Protein AF-A0A366W1A3-F1 (afdb_monomer)

Structure (mmCIF, N/CA/C/O backbone):
data_AF-A0A366W1A3-F1
#
_entry.id   AF-A0A366W1A3-F1
#
loop_
_atom_site.group_PDB
_atom_site.id
_atom_site.type_symbol
_atom_site.label_atom_id
_atom_site.label_alt_id
_atom_site.label_comp_id
_atom_site.label_asym_id
_atom_site.label_entity_id
_atom_site.label_seq_id
_atom_site.pdbx_PDB_ins_code
_atom_site.Cartn_x
_atom_site.Cartn_y
_atom_site.Cartn_z
_atom_site.occupancy
_atom_site.B_iso_or_equiv
_atom_site.auth_seq_id
_atom_site.auth_comp_id
_atom_site.auth_asym_id
_atom_site.auth_atom_id
_atom_site.pdbx_PDB_model_num
ATOM 1 N N . MET A 1 1 ? -18.278 10.257 -11.090 1.00 37.75 1 MET A N 1
ATOM 2 C CA . MET A 1 1 ? -17.633 8.943 -11.297 1.00 37.75 1 MET A CA 1
ATOM 3 C C . MET A 1 1 ? -16.854 8.588 -10.038 1.00 37.75 1 MET A C 1
ATOM 5 O O . MET A 1 1 ? -15.810 9.202 -9.831 1.00 37.75 1 MET A O 1
ATOM 9 N N . PRO A 1 2 ? -17.336 7.703 -9.148 1.00 43.81 2 PRO A N 1
ATOM 10 C CA . PRO A 1 2 ? -16.508 7.275 -8.032 1.00 43.81 2 PRO A CA 1
ATOM 11 C C . PRO A 1 2 ? -15.380 6.415 -8.610 1.00 43.81 2 PRO A C 1
ATOM 13 O O . PRO A 1 2 ? -15.612 5.347 -9.170 1.00 43.81 2 PRO A O 1
ATOM 16 N N . LYS A 1 3 ? -14.151 6.935 -8.555 1.00 48.53 3 LYS A N 1
ATOM 17 C CA . LYS A 1 3 ? -12.940 6.157 -8.818 1.00 48.53 3 LYS A CA 1
ATOM 18 C C . LYS A 1 3 ? -12.922 5.037 -7.786 1.00 48.53 3 LYS A C 1
ATOM 20 O O . LYS A 1 3 ? -12.735 5.317 -6.605 1.00 48.53 3 LYS A O 1
ATOM 25 N N . HIS A 1 4 ? -13.162 3.803 -8.225 1.00 41.62 4 HIS A 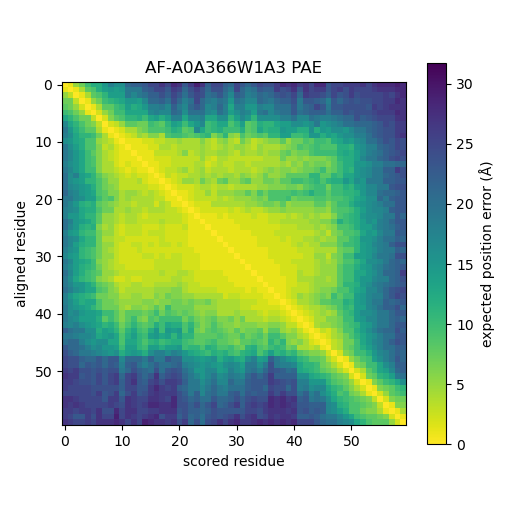N 1
ATOM 26 C CA . HIS A 1 4 ? -12.960 2.628 -7.388 1.00 41.62 4 HIS A CA 1
ATOM 27 C C . HIS A 1 4 ? -11.568 2.740 -6.745 1.00 41.62 4 HIS A C 1
ATOM 29 O O . HIS A 1 4 ? -10.593 2.950 -7.479 1.00 41.62 4 HIS A O 1
ATOM 35 N N . PRO A 1 5 ? -11.452 2.671 -5.405 1.00 53.19 5 PRO A N 1
ATOM 36 C CA . PRO A 1 5 ? -10.144 2.574 -4.780 1.00 53.19 5 PRO A CA 1
ATOM 37 C C . PRO A 1 5 ? -9.437 1.344 -5.369 1.00 53.19 5 PRO A C 1
ATOM 39 O O . PRO A 1 5 ? -10.113 0.374 -5.724 1.00 53.19 5 PRO A O 1
ATOM 42 N N . PRO A 1 6 ? -8.108 1.391 -5.557 1.00 56.16 6 PRO A N 1
ATOM 43 C CA . PRO A 1 6 ? -7.362 0.306 -6.182 1.00 56.16 6 PRO A CA 1
ATOM 44 C C . PRO A 1 6 ? -7.733 -1.018 -5.507 1.00 56.16 6 PRO A C 1
ATOM 46 O O . PRO A 1 6 ? -7.529 -1.168 -4.305 1.00 56.16 6 PRO A O 1
ATOM 49 N N . ASN A 1 7 ? -8.343 -1.918 -6.288 1.00 58.88 7 ASN A N 1
ATOM 50 C CA . ASN A 1 7 ? -8.885 -3.207 -5.861 1.00 58.88 7 ASN A CA 1
ATOM 51 C C . ASN A 1 7 ? -7.976 -3.866 -4.817 1.00 58.88 7 ASN A C 1
ATOM 53 O O . ASN A 1 7 ? -6.839 -4.235 -5.115 1.00 58.88 7 ASN A O 1
ATOM 57 N N . THR A 1 8 ? -8.494 -4.047 -3.606 1.00 57.78 8 THR A N 1
ATOM 58 C CA . THR A 1 8 ? -7.831 -4.733 -2.488 1.00 57.78 8 THR A CA 1
ATOM 59 C C . THR A 1 8 ? -7.352 -6.139 -2.858 1.00 57.78 8 THR A C 1
ATOM 61 O O . THR A 1 8 ? -6.319 -6.575 -2.354 1.00 57.78 8 THR A O 1
ATOM 64 N N . ALA A 1 9 ? -8.022 -6.802 -3.809 1.00 59.84 9 ALA A N 1
ATOM 65 C CA . ALA A 1 9 ? -7.578 -8.066 -4.401 1.00 59.84 9 ALA A CA 1
ATOM 66 C C . ALA A 1 9 ? -6.145 -7.978 -4.968 1.00 59.84 9 ALA A C 1
ATOM 68 O O . ALA A 1 9 ? -5.283 -8.763 -4.586 1.00 59.84 9 ALA A O 1
ATOM 69 N N . ASN A 1 10 ? -5.844 -6.940 -5.755 1.00 72.75 10 ASN A N 1
ATOM 70 C CA . ASN A 1 10 ? -4.512 -6.738 -6.332 1.00 72.75 10 ASN A CA 1
ATOM 71 C C . ASN A 1 10 ? -3.466 -6.439 -5.249 1.00 72.75 10 ASN A C 1
ATOM 73 O O . ASN A 1 10 ? -2.294 -6.777 -5.395 1.00 72.75 10 ASN A O 1
ATOM 77 N N . ALA A 1 11 ? -3.872 -5.798 -4.151 1.00 76.81 11 ALA A N 1
ATOM 78 C CA . ALA A 1 11 ? -2.968 -5.483 -3.053 1.00 76.81 11 ALA A CA 1
ATOM 79 C C . ALA A 1 11 ? -2.562 -6.739 -2.260 1.00 76.81 11 ALA A C 1
ATOM 81 O O . ALA A 1 11 ? -1.397 -6.857 -1.872 1.00 76.81 11 ALA A O 1
ATOM 82 N N . CYS A 1 12 ? -3.484 -7.690 -2.065 1.00 79.12 12 CYS A N 1
ATOM 83 C CA . CYS A 1 12 ? -3.182 -9.001 -1.483 1.00 79.12 12 CYS A CA 1
ATOM 84 C C . CYS A 1 12 ? -2.160 -9.769 -2.325 1.00 79.12 12 CYS A C 1
ATOM 86 O O . CYS A 1 12 ? -1.182 -10.261 -1.765 1.00 79.12 12 CYS A O 1
ATOM 88 N N . ASP A 1 13 ? -2.329 -9.806 -3.648 1.00 83.75 13 ASP A N 1
ATOM 89 C CA . ASP A 1 13 ? -1.381 -10.465 -4.553 1.00 83.75 13 ASP A CA 1
ATOM 90 C C . ASP A 1 13 ? -0.001 -9.795 -4.542 1.00 83.75 13 ASP A C 1
ATOM 92 O O . ASP A 1 13 ? 1.023 -10.470 -4.459 1.00 83.75 13 ASP A O 1
ATOM 96 N N . ILE A 1 14 ? 0.055 -8.460 -4.547 1.00 83.19 14 ILE A N 1
ATOM 97 C CA . ILE A 1 14 ? 1.324 -7.714 -4.522 1.00 83.19 14 ILE A CA 1
ATOM 98 C C . ILE A 1 14 ? 2.104 -7.951 -3.218 1.00 83.19 14 ILE A C 1
ATOM 100 O O . ILE A 1 14 ? 3.337 -8.014 -3.248 1.00 83.19 14 ILE A O 1
ATOM 104 N N . VAL A 1 15 ? 1.410 -8.043 -2.078 1.00 82.00 15 VAL A N 1
ATOM 105 C CA . VAL A 1 15 ? 2.033 -8.242 -0.757 1.00 82.00 15 VAL A CA 1
ATOM 106 C C . VAL A 1 15 ? 2.348 -9.717 -0.496 1.00 82.00 15 VAL A C 1
ATOM 108 O O . VAL A 1 15 ? 3.409 -10.013 0.049 1.00 82.00 15 VAL A O 1
ATOM 111 N N . GLY A 1 16 ? 1.448 -10.627 -0.873 1.00 84.62 16 GLY A N 1
ATOM 112 C CA . GLY A 1 16 ? 1.580 -12.069 -0.653 1.00 84.62 16 GLY A CA 1
ATOM 113 C C . GLY A 1 16 ? 2.477 -12.776 -1.670 1.00 84.62 16 GLY A C 1
ATOM 114 O O . GLY A 1 16 ? 3.129 -13.755 -1.320 1.00 84.62 16 GLY A O 1
ATOM 115 N N . ASN A 1 17 ? 2.559 -12.262 -2.901 1.00 86.44 17 ASN A N 1
ATOM 116 C CA . ASN A 1 17 ? 3.384 -12.803 -3.981 1.00 86.44 17 ASN A CA 1
ATOM 117 C C . ASN A 1 17 ? 4.138 -11.680 -4.728 1.00 86.44 17 ASN A C 1
ATOM 119 O O . ASN A 1 17 ? 3.815 -11.331 -5.872 1.00 86.44 17 ASN A O 1
ATOM 123 N N . PRO A 1 18 ? 5.147 -11.064 -4.089 1.00 82.69 18 PRO A N 1
ATOM 124 C CA . PRO A 1 18 ? 5.873 -9.957 -4.686 1.00 82.69 18 PRO A CA 1
ATOM 125 C C . PRO A 1 18 ? 6.695 -10.419 -5.894 1.00 82.69 18 PRO A C 1
ATOM 127 O O . PRO A 1 18 ? 7.681 -11.139 -5.762 1.00 82.69 18 PRO A O 1
ATOM 130 N N . GLN A 1 19 ? 6.320 -9.941 -7.078 1.00 86.50 19 GLN A N 1
ATOM 131 C CA . GLN A 1 19 ? 7.073 -10.157 -8.307 1.00 86.50 19 GLN A CA 1
ATOM 132 C C . GLN A 1 19 ? 8.344 -9.297 -8.351 1.00 86.50 19 GLN A C 1
ATOM 134 O O . GLN A 1 19 ? 8.430 -8.241 -7.720 1.00 86.50 19 GLN A O 1
ATOM 139 N N . TRP A 1 20 ? 9.332 -9.723 -9.139 1.00 81.81 20 TRP A N 1
ATOM 140 C CA . TRP A 1 20 ? 10.622 -9.034 -9.280 1.00 81.81 20 TRP A CA 1
ATOM 141 C C . TRP A 1 20 ? 10.485 -7.605 -9.831 1.00 81.81 20 TRP A C 1
ATOM 143 O O . TRP A 1 20 ? 11.238 -6.717 -9.439 1.00 81.81 20 TRP A O 1
ATOM 153 N N . PHE A 1 21 ? 9.476 -7.359 -10.670 1.00 81.75 21 PHE A N 1
ATOM 154 C CA . PHE A 1 21 ? 9.144 -6.034 -11.197 1.00 81.75 21 PHE A CA 1
ATOM 155 C C . PHE A 1 21 ? 8.309 -5.175 -10.227 1.00 81.75 21 PHE A C 1
ATOM 157 O O . PHE A 1 21 ? 8.105 -3.985 -10.473 1.00 81.75 21 PHE A O 1
ATOM 164 N N . H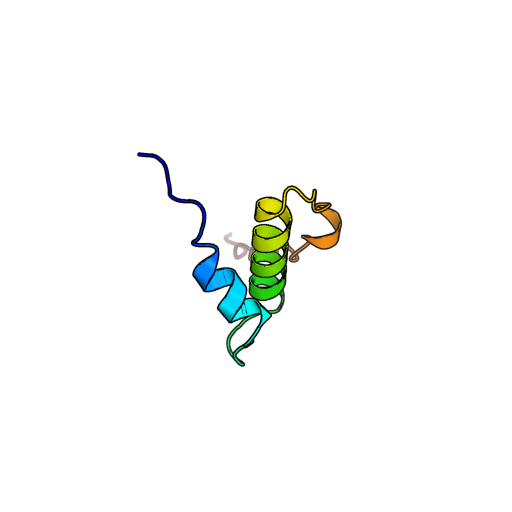IS A 1 22 ? 7.829 -5.726 -9.103 1.00 84.06 22 HIS A N 1
ATOM 165 C CA . HIS A 1 22 ? 7.139 -4.935 -8.085 1.00 84.06 22 HIS A CA 1
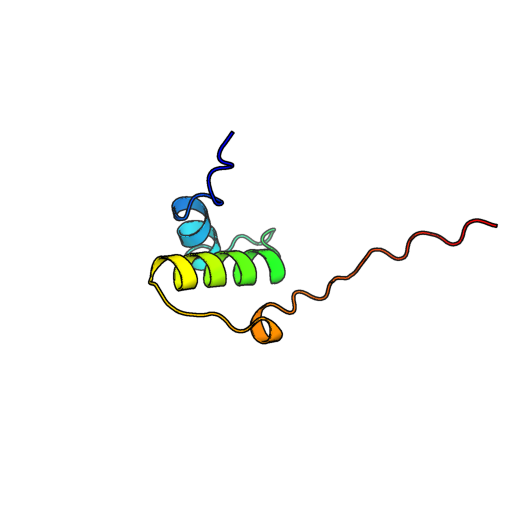ATOM 166 C C . HIS A 1 22 ? 8.144 -4.117 -7.280 1.00 84.06 22 HIS A C 1
ATOM 168 O O . HIS A 1 22 ? 8.907 -4.640 -6.458 1.00 84.06 22 HIS A O 1
ATOM 174 N N . THR A 1 23 ? 8.088 -2.800 -7.453 1.00 84.00 23 THR A N 1
ATOM 175 C CA . THR A 1 23 ? 8.922 -1.871 -6.694 1.00 84.00 23 THR A CA 1
ATOM 176 C C . THR A 1 23 ? 8.580 -1.909 -5.205 1.00 84.00 23 THR A C 1
ATOM 178 O O . THR A 1 23 ? 7.456 -2.222 -4.798 1.00 84.00 23 THR A O 1
ATOM 181 N N . ARG A 1 24 ? 9.555 -1.555 -4.361 1.00 82.31 24 ARG A N 1
ATOM 182 C CA . ARG A 1 24 ? 9.347 -1.424 -2.910 1.00 82.31 24 ARG A CA 1
ATOM 183 C C . ARG A 1 24 ? 8.183 -0.479 -2.601 1.00 82.31 24 ARG A C 1
ATOM 185 O O . ARG A 1 24 ? 7.365 -0.778 -1.742 1.00 82.31 24 ARG A O 1
ATOM 192 N N . SER A 1 25 ? 8.083 0.615 -3.349 1.00 80.62 25 SER A N 1
ATOM 193 C CA . SER A 1 25 ? 7.025 1.616 -3.227 1.00 80.62 25 SER A CA 1
ATOM 194 C C . SER A 1 25 ? 5.636 1.049 -3.498 1.00 80.62 25 SER A C 1
ATOM 196 O O . SER A 1 25 ? 4.720 1.271 -2.709 1.00 80.62 25 SER A O 1
ATOM 198 N N . LEU A 1 26 ? 5.494 0.264 -4.571 1.00 83.25 26 LEU A N 1
ATOM 199 C CA . LEU A 1 26 ? 4.237 -0.394 -4.918 1.00 83.25 26 LEU A CA 1
ATOM 200 C C . LEU A 1 26 ? 3.797 -1.367 -3.817 1.00 83.25 26 LEU A C 1
ATOM 202 O O . LEU A 1 26 ? 2.634 -1.363 -3.421 1.00 83.25 26 LEU A O 1
ATOM 206 N N . ARG A 1 27 ? 4.734 -2.147 -3.264 1.00 83.31 27 ARG A N 1
ATOM 207 C CA . ARG A 1 27 ? 4.448 -3.061 -2.145 1.00 83.31 27 AR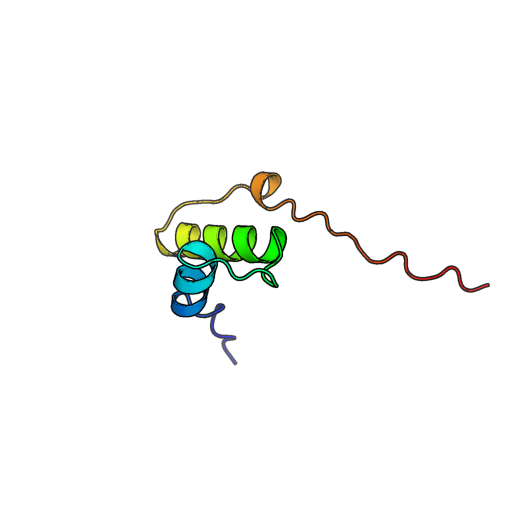G A CA 1
ATOM 208 C C . ARG A 1 27 ? 4.035 -2.315 -0.879 1.00 83.31 27 ARG A C 1
ATOM 210 O O . ARG A 1 27 ? 3.099 -2.736 -0.207 1.00 83.31 27 ARG A O 1
ATOM 217 N N . THR A 1 28 ? 4.696 -1.201 -0.563 1.00 84.06 28 THR A N 1
ATOM 218 C CA . THR A 1 28 ? 4.349 -0.358 0.591 1.00 84.06 28 THR A CA 1
ATOM 219 C C . THR A 1 28 ? 2.951 0.245 0.447 1.00 84.06 28 THR A C 1
ATOM 221 O O . THR A 1 28 ? 2.186 0.241 1.411 1.00 84.06 28 THR A O 1
ATOM 224 N N . LEU A 1 29 ? 2.590 0.711 -0.753 1.00 83.38 29 LEU A N 1
ATOM 225 C CA . LEU A 1 29 ? 1.247 1.219 -1.048 1.00 83.38 29 LEU A CA 1
ATOM 226 C C . LEU A 1 29 ? 0.188 0.115 -0.960 1.00 83.38 29 LEU A C 1
ATOM 228 O O . LEU A 1 29 ? -0.845 0.323 -0.328 1.00 83.38 29 LEU A O 1
ATOM 232 N N . ALA A 1 30 ? 0.461 -1.066 -1.519 1.00 86.62 30 ALA A N 1
ATOM 233 C CA . ALA A 1 30 ? -0.427 -2.223 -1.419 1.00 86.62 30 ALA A CA 1
ATOM 234 C C . ALA A 1 30 ? -0.647 -2.642 0.045 1.00 86.62 30 ALA A C 1
ATOM 236 O O . ALA A 1 30 ? -1.784 -2.800 0.486 1.00 86.62 30 ALA A O 1
ATOM 237 N N . TRP A 1 31 ? 0.422 -2.728 0.839 1.00 86.38 31 TRP A N 1
ATOM 238 C CA . TRP A 1 31 ? 0.327 -3.000 2.273 1.00 86.38 31 TRP A CA 1
ATOM 239 C C . TRP A 1 31 ? -0.509 -1.947 3.006 1.00 86.38 31 TRP A C 1
ATOM 241 O O . TRP A 1 31 ? -1.342 -2.296 3.841 1.00 86.38 31 TRP A O 1
ATOM 251 N N . ALA A 1 32 ? -0.325 -0.665 2.686 1.00 85.38 32 ALA A N 1
ATOM 252 C CA . ALA A 1 32 ? -1.084 0.399 3.325 1.00 85.38 32 ALA A CA 1
ATOM 253 C C . ALA A 1 32 ? -2.569 0.376 2.952 1.00 85.38 32 ALA A C 1
ATOM 255 O O . ALA A 1 32 ? -3.407 0.580 3.828 1.00 85.38 32 ALA A O 1
ATOM 256 N N . ALA A 1 33 ? -2.895 0.064 1.695 1.00 84.44 33 ALA A N 1
ATOM 257 C CA . ALA A 1 33 ? -4.272 -0.125 1.250 1.00 84.44 33 ALA A CA 1
ATOM 258 C C . ALA A 1 33 ? -4.953 -1.271 2.019 1.00 84.44 33 ALA A C 1
ATOM 260 O O . ALA A 1 33 ? -6.048 -1.086 2.542 1.00 84.44 33 ALA A O 1
ATOM 261 N N . LEU A 1 34 ? -4.271 -2.411 2.195 1.00 85.75 34 LEU A N 1
ATOM 262 C CA . LEU A 1 34 ? -4.788 -3.532 2.994 1.00 85.75 34 LEU A CA 1
ATOM 263 C C . LEU A 1 34 ? -4.973 -3.184 4.474 1.00 85.75 34 LEU A C 1
ATOM 265 O O . LEU A 1 34 ? -5.848 -3.725 5.147 1.00 85.75 34 LEU A O 1
ATOM 269 N N . LYS A 1 35 ? -4.124 -2.311 5.015 1.00 85.38 35 LYS A N 1
ATOM 270 C CA . LYS A 1 35 ? -4.240 -1.852 6.400 1.00 85.38 35 LYS A CA 1
ATOM 271 C C . LYS A 1 35 ? -5.413 -0.895 6.581 1.00 85.38 35 LYS A C 1
ATOM 273 O O . LYS A 1 35 ? -6.172 -1.078 7.530 1.00 85.38 35 LYS A O 1
ATOM 278 N N . ALA A 1 36 ? -5.595 0.037 5.650 1.00 84.62 36 ALA A N 1
ATOM 279 C CA . ALA A 1 36 ? -6.731 0.949 5.635 1.00 84.62 36 ALA A CA 1
ATOM 280 C C . ALA A 1 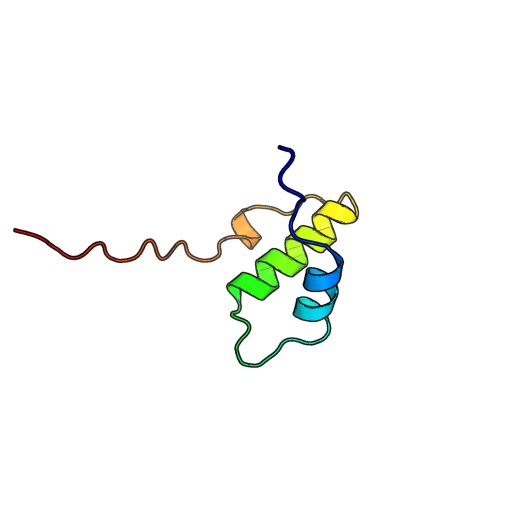36 ? -8.068 0.203 5.488 1.00 84.62 36 ALA A C 1
ATOM 282 O O . ALA A 1 36 ? -9.007 0.510 6.214 1.00 84.62 36 ALA A O 1
ATOM 283 N N . ASP A 1 37 ? -8.129 -0.819 4.628 1.00 82.31 37 ASP A N 1
ATOM 284 C CA . ASP A 1 37 ? -9.311 -1.680 4.457 1.00 82.31 37 ASP A CA 1
ATOM 285 C C . ASP A 1 37 ? -9.711 -2.399 5.759 1.00 82.31 37 ASP A C 1
ATOM 287 O O . ASP A 1 37 ? -10.886 -2.528 6.087 1.00 82.31 37 ASP A O 1
ATOM 291 N N . ARG A 1 38 ? -8.727 -2.763 6.591 1.00 84.19 38 ARG A N 1
ATOM 292 C CA . ARG A 1 38 ? -8.947 -3.328 7.936 1.00 84.19 38 ARG A CA 1
ATOM 293 C C . ARG A 1 38 ? -9.256 -2.278 9.011 1.00 84.19 38 ARG A C 1
ATOM 295 O O . ARG A 1 38 ? -9.205 -2.601 10.198 1.00 84.19 38 ARG A O 1
ATOM 302 N N . GLY A 1 39 ? -9.491 -1.024 8.630 1.00 84.50 39 GLY A N 1
ATOM 303 C CA . GLY A 1 39 ? -9.722 0.087 9.555 1.00 84.50 39 GLY A CA 1
ATOM 304 C C . GLY A 1 39 ? -8.480 0.525 10.339 1.00 84.50 39 GLY A C 1
ATOM 305 O O . GLY A 1 39 ? -8.609 1.210 11.351 1.00 84.50 39 GLY A O 1
ATOM 306 N N . GLN A 1 40 ? -7.271 0.129 9.918 1.00 84.62 40 GLN A N 1
ATOM 307 C CA . GLN A 1 40 ? -6.025 0.536 10.575 1.00 84.62 40 GLN A CA 1
ATOM 308 C C . GLN A 1 40 ? -5.456 1.796 9.919 1.00 84.62 40 GLN A C 1
ATOM 310 O O . GLN A 1 40 ? -5.245 1.848 8.707 1.00 84.62 40 GLN A O 1
ATOM 315 N N . THR A 1 41 ? -5.124 2.794 10.736 1.00 81.56 41 THR A N 1
ATOM 316 C CA . THR A 1 41 ? -4.460 4.015 10.270 1.00 81.56 41 T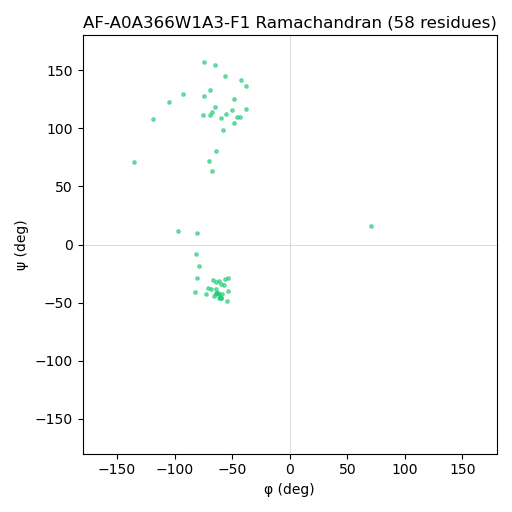HR A CA 1
ATOM 317 C C . THR A 1 41 ? -2.990 3.745 9.964 1.00 81.56 41 THR A C 1
ATOM 319 O O . THR A 1 41 ? -2.241 3.241 10.803 1.00 81.56 41 THR A O 1
ATOM 322 N N . VAL A 1 42 ? -2.549 4.115 8.761 1.00 78.75 42 VAL A N 1
ATOM 323 C CA . VAL A 1 42 ? -1.144 4.027 8.350 1.00 78.75 42 VAL A CA 1
ATOM 324 C C . VAL A 1 42 ? -0.524 5.418 8.363 1.00 78.75 42 VAL A C 1
ATOM 326 O O . VAL A 1 42 ? -0.980 6.321 7.669 1.00 78.75 42 VAL A O 1
ATOM 329 N N . HIS A 1 43 ? 0.549 5.594 9.134 1.00 77.88 43 HIS A N 1
ATOM 330 C CA . HIS A 1 43 ? 1.270 6.864 9.180 1.00 77.88 43 HIS A CA 1
ATOM 331 C C . HIS A 1 43 ? 2.012 7.141 7.869 1.00 77.88 43 HIS A C 1
ATOM 333 O O . HIS A 1 43 ? 2.776 6.299 7.390 1.00 77.88 43 HIS A O 1
ATOM 339 N N . GLN A 1 44 ? 1.868 8.364 7.352 1.00 70.31 44 GLN A N 1
ATOM 340 C CA . GLN A 1 44 ? 2.529 8.822 6.126 1.00 70.31 44 GLN A CA 1
ATOM 341 C C . GLN A 1 44 ? 4.055 8.684 6.164 1.00 70.31 44 GLN A C 1
ATOM 343 O O . GLN A 1 44 ? 4.657 8.410 5.137 1.00 70.31 44 GLN A O 1
ATOM 348 N N . HIS A 1 45 ? 4.683 8.780 7.339 1.00 70.44 45 HIS A N 1
ATOM 349 C CA . HIS A 1 45 ? 6.121 8.538 7.493 1.00 70.44 45 HIS A CA 1
ATOM 350 C C . HIS A 1 45 ? 6.539 7.133 7.017 1.00 70.44 45 HIS A C 1
ATOM 352 O O . HIS A 1 45 ? 7.595 6.956 6.421 1.00 70.44 45 HIS A O 1
ATOM 358 N N . ARG A 1 46 ? 5.685 6.118 7.211 1.00 64.12 46 ARG A N 1
ATOM 359 C CA . ARG A 1 46 ? 5.917 4.761 6.680 1.00 64.12 46 ARG A CA 1
ATOM 360 C C . ARG A 1 46 ? 5.584 4.640 5.192 1.00 64.12 46 ARG A C 1
ATOM 362 O O . ARG A 1 46 ? 6.031 3.695 4.551 1.00 64.12 46 ARG A O 1
ATOM 369 N N . LEU A 1 47 ? 4.807 5.587 4.671 1.00 64.94 47 LEU A N 1
ATOM 370 C CA . LEU A 1 47 ? 4.438 5.741 3.266 1.00 64.94 47 LEU A CA 1
ATOM 371 C C . LEU A 1 47 ? 5.312 6.755 2.532 1.00 64.94 47 LEU A C 1
ATOM 373 O O . LEU A 1 47 ? 4.977 7.092 1.400 1.00 64.94 47 LEU A O 1
ATOM 377 N N . GLN A 1 48 ? 6.427 7.208 3.120 1.00 66.88 48 GLN A N 1
ATOM 378 C CA . GLN A 1 48 ? 7.481 7.924 2.401 1.00 66.88 48 GLN A CA 1
ATOM 379 C C . GLN A 1 48 ? 8.169 6.954 1.426 1.00 66.88 48 GLN A C 1
ATOM 381 O O . GLN A 1 48 ? 9.347 6.623 1.519 1.00 66.88 48 GLN A O 1
ATOM 386 N N . VAL A 1 49 ? 7.392 6.471 0.458 1.00 59.03 49 VAL A N 1
ATOM 387 C CA . VAL A 1 49 ? 7.824 6.304 -0.912 1.00 59.03 49 VAL A CA 1
ATOM 388 C C . VAL A 1 49 ? 8.458 7.635 -1.234 1.00 59.03 49 VAL A C 1
ATOM 390 O O . VAL A 1 49 ? 7.744 8.631 -1.319 1.00 59.03 49 VAL A O 1
ATOM 393 N N . MET A 1 50 ? 9.790 7.670 -1.264 1.00 50.03 50 MET A N 1
ATOM 394 C CA . MET A 1 50 ? 10.523 8.832 -1.730 1.00 50.03 50 MET A CA 1
ATOM 395 C C . MET A 1 50 ? 9.801 9.301 -2.981 1.00 50.03 50 MET A C 1
ATOM 397 O O . MET A 1 50 ? 9.766 8.596 -3.993 1.00 50.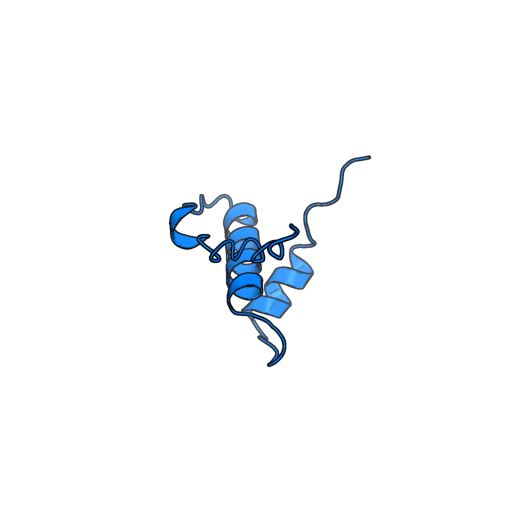03 50 MET A O 1
ATOM 401 N N . ASN A 1 51 ? 9.137 10.446 -2.850 1.00 50.41 51 ASN A N 1
ATOM 402 C CA . ASN A 1 51 ? 8.699 11.237 -3.965 1.00 50.41 51 ASN A CA 1
ATOM 403 C C . ASN A 1 51 ? 10.009 11.657 -4.618 1.00 50.41 51 ASN A C 1
ATOM 405 O O . ASN A 1 51 ? 10.528 12.739 -4.364 1.00 50.41 51 ASN A O 1
ATOM 409 N N . ILE A 1 52 ? 10.586 10.755 -5.410 1.00 52.22 52 ILE A N 1
ATOM 410 C CA . ILE A 1 52 ? 11.471 11.124 -6.491 1.00 52.22 52 ILE A CA 1
ATOM 411 C C . ILE A 1 52 ? 10.504 11.764 -7.482 1.00 52.22 52 ILE A C 1
ATOM 413 O O . ILE A 1 52 ? 10.124 11.175 -8.491 1.00 52.22 52 ILE A O 1
ATOM 417 N N . ALA A 1 53 ? 10.027 12.960 -7.118 1.00 47.44 53 ALA A N 1
ATOM 418 C CA . ALA A 1 53 ? 9.726 13.970 -8.090 1.00 47.44 53 ALA A CA 1
ATOM 419 C C . ALA A 1 53 ? 10.951 13.932 -8.992 1.00 47.44 53 ALA A C 1
ATOM 421 O O . ALA A 1 53 ? 12.082 14.144 -8.547 1.00 47.44 53 ALA A O 1
ATOM 422 N N . GLN A 1 54 ? 10.707 13.439 -10.199 1.00 53.47 54 GLN A N 1
ATOM 423 C CA . GLN A 1 54 ? 11.657 13.413 -11.286 1.00 53.47 54 GLN A CA 1
ATOM 424 C C . GLN A 1 54 ? 12.458 14.716 -11.224 1.00 53.47 54 GLN A C 1
ATOM 426 O O . GLN A 1 54 ? 11.840 15.765 -11.010 1.00 53.47 54 GLN A O 1
ATOM 431 N N . PRO A 1 55 ? 13.790 14.706 -11.390 1.00 47.59 55 PRO A N 1
ATOM 432 C CA . PRO A 1 55 ? 14.457 15.936 -11.765 1.00 47.59 55 PRO A CA 1
ATOM 433 C C . PRO A 1 55 ? 13.807 16.360 -13.085 1.00 47.59 55 PRO A C 1
ATOM 435 O O . PRO A 1 55 ? 14.090 15.793 -14.138 1.00 47.59 55 PRO A O 1
ATOM 438 N N . SER A 1 56 ? 12.847 17.282 -13.017 1.00 56.88 56 SER A N 1
ATOM 439 C CA . SER A 1 56 ? 12.386 18.029 -14.171 1.00 56.88 56 SER A CA 1
ATOM 440 C C . SER A 1 56 ? 13.645 18.662 -14.737 1.00 56.88 56 SER A C 1
ATOM 442 O O . SER A 1 56 ? 14.307 19.437 -14.046 1.00 56.88 56 SER A O 1
ATOM 444 N N . SER A 1 57 ? 14.027 18.202 -15.925 1.00 58.91 57 SER A N 1
ATOM 445 C CA . SER A 1 57 ? 15.249 18.574 -16.625 1.00 58.91 57 SER A CA 1
ATOM 446 C C . SER A 1 57 ? 15.507 20.081 -16.535 1.00 58.91 57 SER A C 1
ATOM 448 O O . SER A 1 57 ? 14.551 20.854 -16.657 1.00 58.91 57 SER A O 1
ATOM 450 N N . PRO A 1 58 ? 16.767 20.530 -16.381 1.00 60.31 58 PRO A N 1
ATOM 451 C CA . PRO A 1 58 ? 17.068 21.946 -16.496 1.00 60.31 58 PRO A CA 1
ATOM 452 C C . PRO A 1 58 ? 16.777 22.345 -17.943 1.00 60.31 58 PRO A C 1
ATOM 454 O O . PRO A 1 58 ? 17.362 21.790 -18.872 1.00 60.31 58 PRO A O 1
ATOM 457 N N . THR A 1 59 ? 15.832 23.258 -18.145 1.00 59.00 59 THR A N 1
ATOM 458 C CA . THR A 1 59 ? 15.626 23.886 -19.450 1.00 59.00 59 THR A CA 1
ATOM 459 C C . THR A 1 59 ? 15.848 25.381 -19.292 1.00 59.00 59 THR A C 1
ATOM 461 O O . THR A 1 59 ? 15.015 26.060 -18.700 1.00 59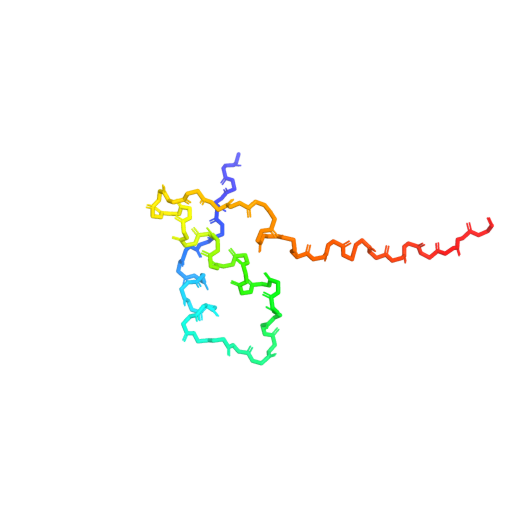.00 59 THR A O 1
ATOM 464 N N . THR A 1 60 ? 16.986 25.790 -19.863 1.00 57.62 60 THR A N 1
ATOM 465 C CA . THR A 1 60 ? 17.443 27.138 -20.243 1.00 57.62 60 THR A CA 1
ATOM 466 C C . THR A 1 60 ? 17.846 28.096 -19.129 1.00 57.62 60 THR A C 1
ATOM 468 O O . THR A 1 60 ? 16.983 28.553 -18.355 1.00 57.62 60 THR A O 1
#

Foldseek 3Di:
DPDDDDPLVVLCCCQVPPDPPQDPLNNLVSVCVPCVVVVHDDDCVSNPPPPCPDPPDDDD

Sequence (60 aa):
MPKHPPNTANACDIVGNPQWFHTRSLRTLAWAALKADRGQTVHQHRLQVMNIAQPSSPTT

Secondary structure (DSSP, 8-state):
---PPP-HHHHHHHHHS--TT--HHHHHHHHHHHHHHTT----GGGG-------------

Radius of gyration: 14.51 Å; Cα contacts (8 Å, |Δi|>4): 38; chains: 1; bounding box: 35×40×31 Å

Nearest PDB structures (foldseek):
  8duj-assembly1_C  TM=3.825E-01  e=5.429E+00  Homo sapiens

Solvent-accessible surface area (backbone atoms only — not comparable to full-atom values): 3920 Å² total; per-residue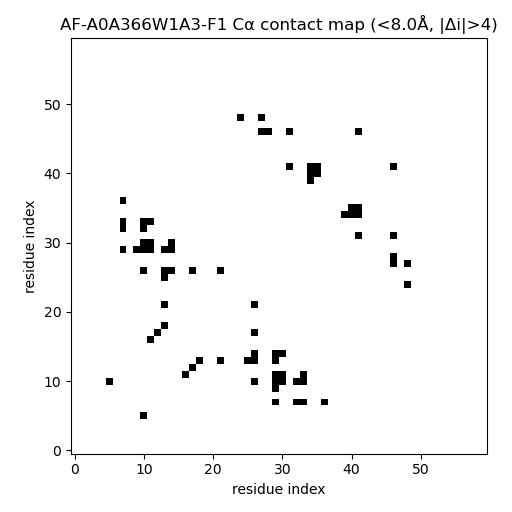 (Å²): 133,86,76,74,71,81,57,63,70,61,23,50,45,43,60,77,56,66,50,93,86,56,47,72,52,58,36,51,51,23,48,45,52,57,34,44,74,72,73,39,88,74,61,61,81,81,61,62,52,77,78,73,68,66,83,74,71,92,79,134

Mean predicted aligned error: 11.77 Å

pLDDT: mean 71.1, std 14.7, range [37.75, 86.62]